Protein AF-A5Z2Z3-F1 (afdb_monomer)

Radius of gyration: 14.67 Å; Cα contacts (8 Å, |Δi|>4): 45; chains: 1; bounding box: 42×27×32 Å

Secondary structure (DSSP, 8-state):
--EEE-SSS-EEE--HHHH-S---------TTS-HIIIIIHHHHHHHTTT-------TTSHHHHHHHHHS-------

Foldseek 3Di:
DQWFDPDPPDIHGPPCVVVVDDPDDDDDDDPPPCSCPGHVVVRVVVQVVPHDDDDDDPPCVNVVVVCVVVDDPPPDD

pLDDT: mean 77.76, std 16.95, range [33.84, 94.38]

Organism: NCBI:txid411463

Structure (mmCIF, N/CA/C/O backbone):
data_AF-A5Z2Z3-F1
#
_entry.id   AF-A5Z2Z3-F1
#
loop_
_atom_site.group_PDB
_atom_site.id
_atom_site.type_symbol
_atom_site.label_atom_id
_atom_site.label_alt_id
_atom_site.label_comp_id
_atom_site.label_asym_id
_atom_site.label_entity_id
_atom_site.label_seq_id
_atom_site.pdbx_PDB_ins_code
_atom_site.Cartn_x
_atom_site.Cartn_y
_atom_site.Cartn_z
_atom_site.occupancy
_atom_site.B_iso_or_equiv
_atom_site.auth_seq_id
_atom_site.auth_comp_id
_atom_site.auth_asym_id
_atom_site.auth_atom_id
_atom_site.pdbx_PDB_model_num
ATOM 1 N N . SER A 1 1 ? -4.340 12.308 7.123 1.00 58.81 1 SER A N 1
ATOM 2 C CA . SER A 1 1 ? -5.600 11.626 7.500 1.00 58.81 1 SER A CA 1
ATOM 3 C C . SER A 1 1 ? -5.293 10.179 7.875 1.00 58.81 1 SER A C 1
ATOM 5 O O . SER A 1 1 ? -4.263 9.667 7.453 1.00 58.81 1 SER A O 1
ATOM 7 N N . LYS A 1 2 ? -6.129 9.524 8.693 1.00 75.12 2 LYS A N 1
ATOM 8 C CA . LYS A 1 2 ? -5.946 8.119 9.124 1.00 75.12 2 LYS A CA 1
ATOM 9 C C . LYS A 1 2 ? -6.552 7.112 8.128 1.00 75.12 2 LYS A C 1
ATOM 11 O O . LYS A 1 2 ? -7.101 6.102 8.539 1.00 75.12 2 LYS A O 1
ATOM 16 N N . ASN A 1 3 ? -6.522 7.408 6.825 1.00 89.94 3 ASN A N 1
ATOM 17 C CA . ASN A 1 3 ? -7.178 6.565 5.821 1.00 89.94 3 ASN A CA 1
ATOM 18 C C . ASN A 1 3 ? -6.190 6.137 4.736 1.00 89.94 3 ASN A C 1
ATOM 20 O O . ASN A 1 3 ? -5.561 6.993 4.125 1.00 89.94 3 ASN A O 1
ATOM 24 N N . ARG A 1 4 ? -6.101 4.848 4.428 1.00 89.56 4 ARG A N 1
ATOM 25 C CA . ARG A 1 4 ? -5.377 4.352 3.2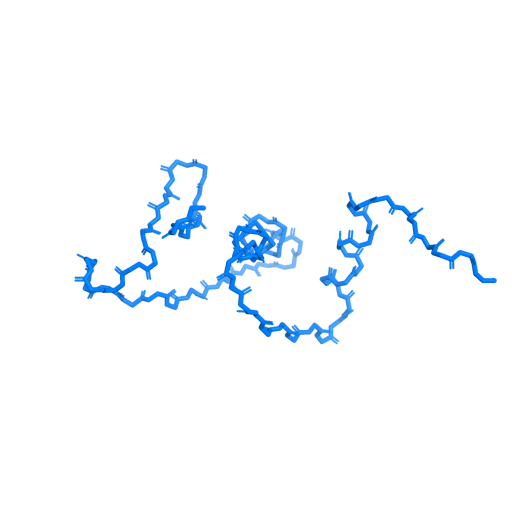57 1.00 89.56 4 ARG A CA 1
ATOM 26 C C . ARG A 1 4 ? -6.133 4.689 1.969 1.00 89.56 4 ARG A C 1
ATOM 28 O O . ARG A 1 4 ? -7.359 4.577 1.909 1.00 89.56 4 ARG A O 1
ATOM 35 N N . ILE A 1 5 ? -5.403 5.120 0.948 1.00 92.19 5 ILE A N 1
ATOM 36 C CA . ILE A 1 5 ? -5.914 5.446 -0.386 1.00 92.19 5 ILE A CA 1
ATOM 37 C C . ILE A 1 5 ? -5.885 4.170 -1.228 1.00 92.19 5 ILE A C 1
ATOM 39 O O . ILE A 1 5 ? -4.818 3.586 -1.423 1.00 92.19 5 ILE A O 1
ATOM 43 N N . LEU A 1 6 ? -7.049 3.751 -1.725 1.00 91.69 6 LEU A N 1
ATOM 44 C CA . LEU A 1 6 ? -7.197 2.574 -2.588 1.00 91.69 6 LEU A CA 1
ATOM 45 C C . LEU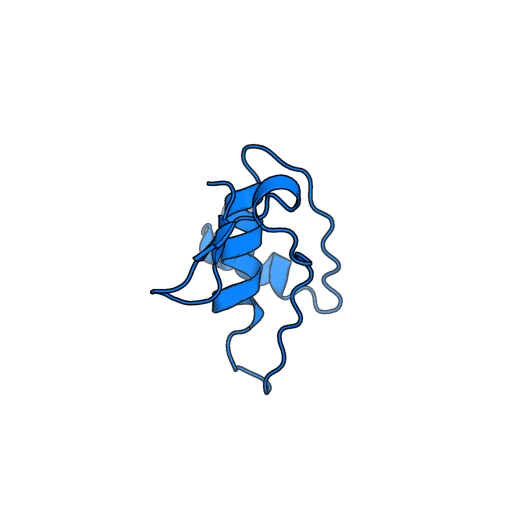 A 1 6 ? -7.458 2.976 -4.044 1.00 91.69 6 LEU A C 1
ATOM 47 O O . LEU A 1 6 ? -7.004 2.305 -4.965 1.00 91.69 6 LEU A O 1
ATOM 51 N N . SER A 1 7 ? -8.165 4.088 -4.250 1.00 91.62 7 SER A N 1
ATOM 52 C CA . SER A 1 7 ? -8.388 4.716 -5.553 1.00 91.62 7 SER A CA 1
ATOM 53 C C . SER A 1 7 ? -8.725 6.202 -5.375 1.00 91.62 7 SER A C 1
ATOM 55 O O . SER A 1 7 ? -8.795 6.703 -4.250 1.00 91.62 7 SER A O 1
ATOM 57 N N . ASN A 1 8 ? -8.985 6.915 -6.475 1.00 89.31 8 ASN A N 1
ATOM 58 C CA . ASN A 1 8 ? -9.417 8.319 -6.426 1.00 89.31 8 ASN A CA 1
ATOM 59 C C . ASN A 1 8 ? -10.680 8.518 -5.572 1.00 89.31 8 ASN A C 1
ATOM 61 O O . ASN A 1 8 ? -10.778 9.498 -4.828 1.00 89.31 8 ASN A O 1
ATOM 65 N N . ASN A 1 9 ? -11.588 7.540 -5.620 1.00 93.69 9 ASN A N 1
ATOM 66 C CA . ASN A 1 9 ? -12.910 7.614 -5.001 1.00 93.69 9 ASN A CA 1
ATOM 67 C C . ASN A 1 9 ? -13.026 6.746 -3.742 1.00 93.69 9 ASN A C 1
ATOM 69 O O . ASN A 1 9 ? -14.009 6.854 -3.017 1.00 93.69 9 ASN A O 1
ATOM 73 N N . VAL A 1 10 ? -12.036 5.890 -3.464 1.00 92.00 10 VAL A N 1
ATOM 74 C CA . VAL A 1 10 ? -12.086 4.938 -2.351 1.00 92.00 10 VAL A CA 1
ATOM 75 C C . VAL A 1 10 ? -10.917 5.158 -1.403 1.00 92.00 10 VAL A C 1
ATOM 77 O O . VAL A 1 10 ? -9.741 5.034 -1.761 1.00 92.00 10 VAL A O 1
ATOM 80 N N . ARG A 1 11 ? -11.264 5.445 -0.150 1.00 91.94 11 ARG A N 1
ATOM 81 C CA . ARG A 1 11 ? -10.349 5.550 0.986 1.00 91.94 11 ARG A CA 1
ATOM 82 C C . ARG A 1 11 ? -10.909 4.728 2.138 1.00 91.94 11 ARG A C 1
ATOM 84 O O . ARG A 1 11 ? -12.119 4.679 2.321 1.00 91.94 11 ARG A O 1
ATOM 91 N N . MET A 1 12 ? -10.036 4.106 2.916 1.00 91.81 12 MET A N 1
ATOM 92 C CA . MET A 1 12 ? -10.425 3.211 4.005 1.00 91.81 12 MET A CA 1
ATOM 93 C C . MET A 1 12 ? -9.678 3.572 5.280 1.00 91.81 12 MET A C 1
ATOM 95 O O . MET A 1 12 ? -8.488 3.851 5.210 1.00 91.81 12 MET A O 1
ATOM 99 N N . SER A 1 13 ? -10.346 3.591 6.431 1.00 90.69 13 SER A N 1
ATOM 100 C CA . SER A 1 13 ? -9.682 3.898 7.704 1.00 90.69 13 SER A CA 1
ATOM 101 C C . SER A 1 13 ? -8.597 2.868 8.029 1.00 90.69 13 SER A C 1
ATOM 103 O O . SER A 1 13 ? -8.766 1.682 7.764 1.00 90.69 13 SER A O 1
ATOM 105 N N . THR A 1 14 ? -7.482 3.331 8.593 1.00 88.56 14 THR A N 1
ATOM 106 C CA . THR A 1 14 ? -6.412 2.493 9.154 1.00 88.56 14 THR A CA 1
ATOM 107 C C . THR A 1 14 ? -6.659 2.167 10.627 1.00 88.56 14 THR A C 1
ATOM 109 O O . THR A 1 14 ? -5.818 1.546 11.268 1.00 88.56 14 THR A O 1
ATOM 112 N N . ASP A 1 15 ? -7.770 2.618 11.205 1.00 89.31 15 ASP A N 1
ATOM 113 C CA . ASP A 1 15 ? -8.149 2.279 12.572 1.00 89.31 15 ASP A CA 1
ATOM 114 C C . ASP A 1 15 ? -8.869 0.924 12.588 1.00 89.31 15 ASP A C 1
ATOM 116 O O . ASP A 1 15 ? -10.029 0.805 12.174 1.00 89.31 15 ASP A O 1
ATOM 120 N N . THR A 1 16 ? -8.161 -0.119 13.024 1.00 88.81 16 THR A N 1
ATOM 121 C CA . THR A 1 16 ? -8.711 -1.478 13.098 1.00 88.81 16 THR A CA 1
ATOM 122 C C . THR A 1 16 ? -9.748 -1.621 14.204 1.00 88.81 16 THR A C 1
ATOM 124 O O . THR A 1 16 ? -10.613 -2.480 14.087 1.00 88.81 16 THR A O 1
ATOM 127 N N . SER A 1 17 ? -9.711 -0.781 15.243 1.00 90.25 17 SER A N 1
ATOM 128 C CA . SER A 1 17 ? -10.704 -0.801 16.324 1.00 90.25 17 SER A CA 1
ATOM 129 C C . SER A 1 17 ? -12.068 -0.321 15.838 1.00 90.25 17 SER A C 1
ATOM 131 O O . SER A 1 17 ? -13.095 -0.794 16.308 1.00 90.25 17 SER A O 1
ATOM 133 N N . VAL A 1 18 ? -12.080 0.599 14.869 1.00 88.75 18 VAL A N 1
ATOM 134 C CA . VAL A 1 18 ? -13.312 1.094 14.240 1.00 88.75 18 VAL A CA 1
ATOM 135 C C . VAL A 1 18 ? -13.775 0.171 13.117 1.00 88.75 18 VAL A C 1
ATOM 137 O O . VAL A 1 18 ? -14.963 -0.092 12.978 1.00 88.75 18 VAL A O 1
ATOM 140 N N . THR A 1 19 ? -12.847 -0.290 12.277 1.00 90.19 19 THR A N 1
ATOM 141 C CA . THR A 1 19 ? -13.204 -1.033 11.058 1.00 90.19 19 THR A CA 1
ATOM 142 C C . THR A 1 19 ? -13.357 -2.532 11.272 1.00 90.19 19 THR A C 1
ATOM 144 O O . THR A 1 19 ? -14.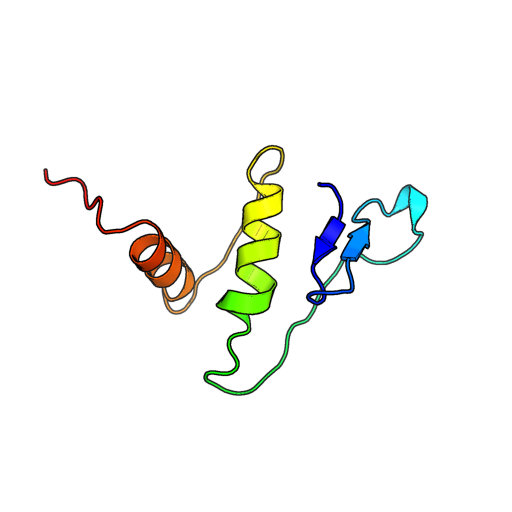069 -3.166 10.502 1.00 90.19 19 THR A O 1
ATOM 147 N N . GLY A 1 20 ? -12.669 -3.117 12.256 1.00 92.25 20 GLY A N 1
ATOM 148 C CA . GLY A 1 20 ? -12.574 -4.568 12.439 1.00 92.25 20 GLY A CA 1
ATOM 149 C C . GLY A 1 20 ? -11.825 -5.299 11.316 1.00 92.25 20 GLY A C 1
ATOM 150 O O . GLY A 1 20 ? -11.870 -6.524 11.249 1.00 92.25 20 GLY A O 1
ATOM 151 N N . LEU A 1 21 ? -11.156 -4.574 10.410 1.00 89.81 21 LEU A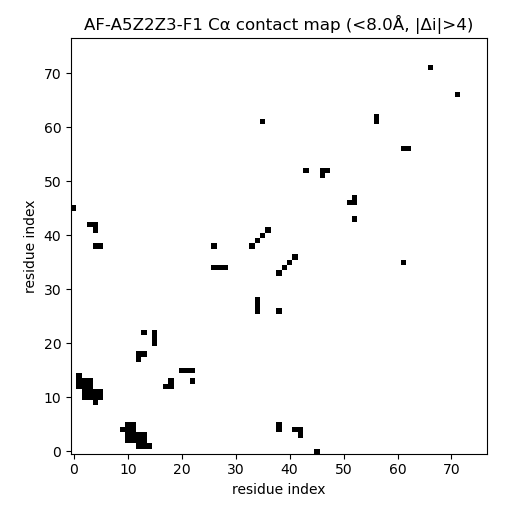 N 1
ATOM 152 C CA . LEU A 1 21 ? -10.574 -5.128 9.186 1.00 89.81 21 LEU A CA 1
ATOM 153 C C . LEU A 1 21 ? -9.044 -5.096 9.200 1.00 89.81 21 LEU A C 1
ATOM 155 O O . LEU A 1 21 ? -8.415 -4.254 9.838 1.00 89.81 21 LEU A O 1
ATOM 159 N N . ASN A 1 22 ? -8.436 -6.019 8.450 1.00 90.25 22 ASN A N 1
ATOM 160 C CA . ASN A 1 22 ? -6.987 -6.084 8.306 1.00 90.25 22 ASN A CA 1
ATOM 161 C C . ASN A 1 22 ? -6.472 -4.966 7.378 1.00 90.25 22 ASN A C 1
ATOM 163 O O . ASN A 1 22 ? -6.932 -4.788 6.244 1.00 90.25 22 ASN A O 1
ATOM 167 N N . ASN A 1 23 ? -5.470 -4.231 7.858 1.00 89.88 23 ASN A N 1
ATOM 168 C CA . ASN A 1 23 ? -4.895 -3.093 7.148 1.00 89.88 23 ASN A CA 1
ATOM 169 C C . ASN A 1 23 ? -3.823 -3.448 6.110 1.00 89.88 23 ASN A C 1
ATOM 171 O O . ASN A 1 23 ? -3.394 -2.558 5.368 1.00 89.88 23 ASN A O 1
ATOM 1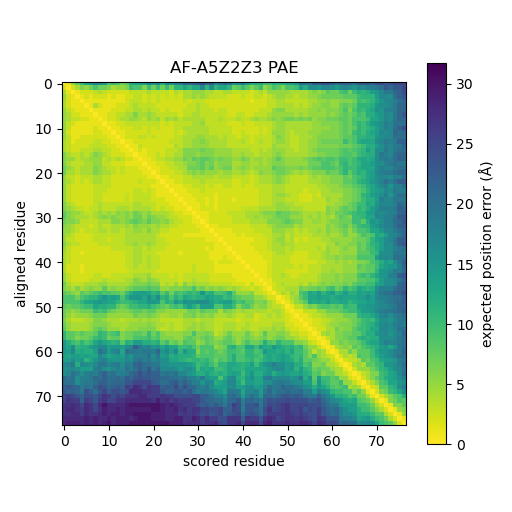75 N N . ASN A 1 24 ? -3.417 -4.711 6.012 1.00 90.81 24 ASN A N 1
ATOM 176 C CA . ASN A 1 24 ? -2.426 -5.167 5.048 1.00 90.81 24 ASN A CA 1
ATOM 177 C C . ASN A 1 24 ? -2.917 -4.918 3.617 1.00 90.81 24 ASN A C 1
ATOM 179 O O . ASN A 1 24 ? -4.093 -5.099 3.295 1.00 90.81 24 ASN A O 1
ATOM 183 N N . MET A 1 25 ? -1.995 -4.485 2.759 1.00 91.06 25 MET A N 1
ATOM 184 C CA . MET A 1 25 ? -2.266 -4.163 1.363 1.00 91.06 25 MET A CA 1
ATOM 185 C C . MET A 1 25 ? -1.236 -4.854 0.472 1.00 91.06 25 MET A C 1
ATOM 187 O O . MET A 1 25 ? -0.037 -4.623 0.614 1.00 91.06 25 MET A O 1
ATOM 191 N N . LEU A 1 26 ? -1.714 -5.671 -0.467 1.00 93.31 26 LEU A N 1
ATOM 192 C CA . LEU A 1 26 ? -0.903 -6.304 -1.503 1.00 93.31 26 LEU A CA 1
ATOM 193 C C . LEU A 1 26 ? -1.219 -5.658 -2.854 1.00 93.31 26 LEU A C 1
ATOM 195 O O . LEU A 1 26 ? -2.374 -5.610 -3.268 1.00 93.31 26 LEU A O 1
ATOM 199 N N . VAL A 1 27 ? -0.192 -5.155 -3.538 1.00 91.50 27 VAL A N 1
ATO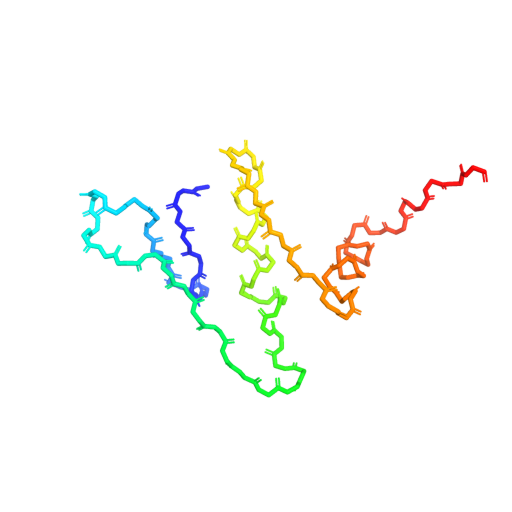M 200 C CA . VAL A 1 27 ? -0.331 -4.456 -4.824 1.00 91.50 27 VAL A CA 1
ATOM 201 C C . VAL A 1 27 ? 0.413 -5.238 -5.901 1.00 91.50 27 VAL A C 1
ATOM 203 O O . VAL A 1 27 ? 1.643 -5.286 -5.898 1.00 91.50 27 VAL A O 1
ATOM 206 N N . ILE A 1 28 ? -0.325 -5.828 -6.841 1.00 94.00 28 ILE A N 1
ATOM 207 C CA . ILE A 1 28 ? 0.214 -6.651 -7.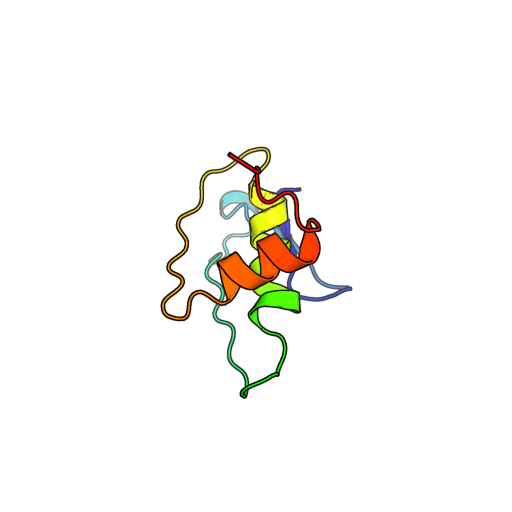934 1.00 94.00 28 ILE A CA 1
ATOM 208 C C . ILE A 1 28 ? -0.093 -5.983 -9.275 1.00 94.00 28 ILE A C 1
ATOM 210 O O . ILE A 1 28 ? -1.111 -5.319 -9.442 1.00 94.00 28 ILE A O 1
ATOM 214 N N . GLY A 1 29 ? 0.813 -6.133 -10.237 1.00 92.75 29 GLY A N 1
ATOM 215 C CA . GLY A 1 29 ? 0.645 -5.617 -11.592 1.00 92.75 29 GLY A CA 1
ATOM 216 C C . GLY A 1 29 ? 1.927 -5.751 -12.405 1.00 92.75 29 GLY A C 1
ATOM 217 O O . GLY A 1 29 ? 3.011 -5.899 -11.833 1.00 92.75 29 GLY A O 1
ATOM 218 N N . GLY A 1 30 ? 1.816 -5.651 -13.730 1.00 94.38 30 GLY A N 1
ATOM 219 C CA . GLY A 1 30 ? 2.948 -5.751 -14.657 1.00 94.38 30 GLY A CA 1
ATOM 220 C C . GLY A 1 30 ? 4.021 -4.668 -14.469 1.00 94.38 30 GLY A C 1
ATOM 221 O O . GLY A 1 30 ? 3.873 -3.722 -13.681 1.00 94.38 30 GLY A O 1
ATOM 222 N N . SER A 1 31 ? 5.137 -4.808 -15.188 1.00 89.94 31 SER A N 1
ATOM 223 C CA . SER A 1 31 ? 6.162 -3.757 -15.261 1.00 89.94 31 SER A CA 1
ATOM 224 C C . SER A 1 31 ? 5.551 -2.461 -15.810 1.00 89.94 31 SER A C 1
ATOM 226 O O . SER A 1 31 ? 4.684 -2.509 -16.674 1.00 89.94 31 SER A O 1
ATOM 228 N N . GLY A 1 32 ? 5.941 -1.302 -15.275 1.00 86.81 32 GLY A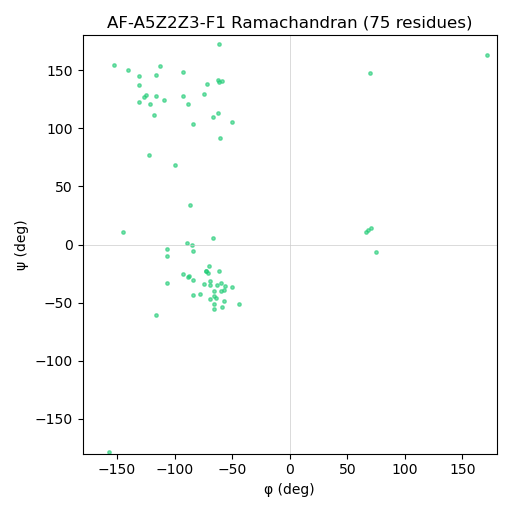 N 1
ATOM 229 C CA . GLY A 1 32 ? 5.406 -0.005 -15.720 1.00 86.81 32 GLY A CA 1
ATOM 230 C C . GLY A 1 32 ? 3.980 0.339 -15.260 1.00 86.81 32 GLY A C 1
ATOM 231 O O . GLY A 1 32 ? 3.579 1.485 -15.403 1.00 86.81 32 GLY A O 1
ATOM 232 N N . ALA A 1 33 ? 3.245 -0.569 -14.603 1.00 90.25 33 ALA A N 1
ATOM 233 C CA . ALA A 1 33 ? 1.861 -0.332 -14.149 1.00 90.25 33 ALA A CA 1
ATOM 234 C C . ALA A 1 33 ? 1.696 0.741 -13.042 1.00 90.25 33 ALA A C 1
ATOM 236 O O . ALA A 1 33 ? 0.626 0.889 -12.464 1.00 90.25 33 ALA A O 1
ATOM 237 N N . GLY A 1 34 ? 2.766 1.448 -12.665 1.00 88.69 34 GLY A N 1
ATOM 238 C CA . GLY A 1 34 ? 2.687 2.583 -11.743 1.00 88.69 34 GLY A CA 1
ATOM 239 C C . GLY A 1 34 ? 2.370 2.247 -10.280 1.00 88.69 34 GLY A C 1
ATOM 240 O O . GLY A 1 34 ? 2.090 3.160 -9.513 1.00 88.69 34 GLY A O 1
ATOM 241 N N . LYS A 1 35 ? 2.470 0.979 -9.853 1.00 90.69 35 LYS A N 1
ATOM 242 C CA . LYS A 1 35 ? 2.199 0.514 -8.471 1.00 90.69 35 LYS A CA 1
ATOM 243 C C . LYS A 1 35 ? 2.797 1.424 -7.388 1.00 90.69 35 LYS A C 1
ATOM 245 O O . LYS A 1 35 ? 2.101 1.873 -6.479 1.00 90.69 35 LYS A O 1
ATOM 250 N N . THR A 1 36 ? 4.092 1.730 -7.511 1.00 87.25 36 THR A N 1
ATOM 251 C CA . THR A 1 36 ? 4.804 2.583 -6.552 1.00 87.25 36 THR A CA 1
ATOM 252 C C . THR A 1 36 ? 4.288 4.017 -6.573 1.00 87.25 36 THR A C 1
ATOM 254 O O . THR A 1 36 ? 4.153 4.627 -5.520 1.00 87.25 36 THR A O 1
ATOM 257 N N . PHE A 1 37 ? 3.987 4.556 -7.754 1.00 87.06 37 PHE A N 1
ATOM 258 C CA . PHE A 1 37 ? 3.609 5.956 -7.927 1.00 87.06 37 PHE A CA 1
ATOM 259 C C . PHE A 1 37 ? 2.156 6.225 -7.522 1.00 87.06 37 PHE A C 1
ATOM 261 O O . PHE A 1 37 ? 1.893 7.209 -6.839 1.00 87.06 37 PHE A O 1
ATOM 268 N N . TYR A 1 38 ? 1.232 5.340 -7.900 1.00 88.88 38 TYR A N 1
ATOM 269 C CA . TYR A 1 38 ? -0.203 5.528 -7.684 1.00 88.88 38 TYR A CA 1
ATOM 270 C C . TYR A 1 38 ? -0.705 5.004 -6.340 1.00 88.88 38 TYR A C 1
ATOM 272 O O . TYR A 1 38 ? -1.683 5.534 -5.826 1.00 88.88 38 TYR A O 1
ATOM 280 N N . ILE A 1 39 ? -0.057 3.986 -5.761 1.00 90.81 39 ILE A N 1
ATOM 281 C CA . ILE A 1 39 ? -0.526 3.366 -4.513 1.00 90.8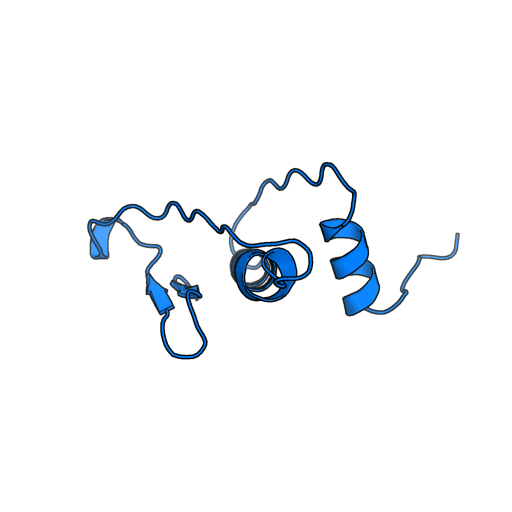1 39 ILE A CA 1
ATOM 282 C C . ILE A 1 39 ? 0.475 3.553 -3.375 1.00 90.81 39 ILE A C 1
ATOM 284 O O . ILE A 1 39 ? 0.139 4.160 -2.361 1.00 90.81 39 ILE A O 1
ATOM 288 N N . VAL A 1 40 ? 1.706 3.052 -3.517 1.00 88.00 40 VAL A N 1
ATOM 289 C CA . VAL A 1 40 ? 2.653 2.979 -2.385 1.00 88.00 40 VAL A CA 1
ATOM 290 C C . VAL A 1 40 ? 3.068 4.374 -1.907 1.00 88.00 40 VAL A C 1
ATOM 292 O O . VAL A 1 40 ? 2.944 4.694 -0.727 1.00 88.00 40 VAL A O 1
ATOM 295 N N . LYS A 1 41 ? 3.518 5.232 -2.826 1.00 85.75 41 LYS A N 1
ATOM 296 C CA . LYS A 1 41 ? 4.008 6.581 -2.529 1.00 85.75 41 LYS A CA 1
ATOM 297 C C . LYS A 1 41 ? 2.962 7.473 -1.841 1.00 85.75 41 LYS A C 1
ATOM 299 O O . LYS A 1 41 ? 3.287 7.989 -0.774 1.00 85.75 41 LYS A O 1
ATOM 304 N N . PRO A 1 42 ? 1.734 7.661 -2.365 1.00 88.06 42 PRO A N 1
ATOM 305 C CA . PRO A 1 42 ? 0.754 8.527 -1.711 1.00 88.06 42 PRO A CA 1
ATOM 306 C C . PRO A 1 42 ? 0.344 8.017 -0.323 1.00 88.06 42 PRO A C 1
ATOM 308 O O . PRO A 1 42 ? 0.177 8.826 0.587 1.00 88.06 42 PRO A O 1
ATOM 311 N N . ASN A 1 43 ? 0.259 6.696 -0.120 1.00 88.50 43 ASN A N 1
ATOM 312 C CA . ASN A 1 43 ? -0.036 6.127 1.198 1.00 88.50 43 ASN A CA 1
ATOM 313 C C . ASN A 1 43 ? 1.092 6.391 2.212 1.00 88.50 43 ASN A C 1
ATOM 315 O O . ASN A 1 43 ? 0.809 6.840 3.320 1.00 88.50 43 ASN A O 1
ATOM 319 N N . ILE A 1 44 ? 2.362 6.205 1.829 1.00 84.25 44 ILE A N 1
ATOM 320 C CA . ILE A 1 44 ? 3.510 6.514 2.703 1.00 84.25 44 ILE A CA 1
ATOM 321 C C . ILE A 1 44 ? 3.586 8.017 3.004 1.00 84.25 44 ILE A C 1
ATOM 323 O O . ILE A 1 44 ? 3.740 8.405 4.161 1.00 84.25 44 ILE A O 1
ATOM 327 N N . MET A 1 45 ? 3.439 8.879 1.991 1.00 84.50 45 MET A N 1
ATOM 328 C CA . MET A 1 45 ? 3.508 10.338 2.166 1.00 84.50 45 MET A CA 1
ATOM 329 C C . MET A 1 45 ? 2.450 10.857 3.145 1.00 84.50 45 MET A C 1
ATOM 331 O O . MET A 1 45 ? 2.707 11.798 3.891 1.00 84.50 45 MET A O 1
ATOM 335 N N . GLN A 1 46 ? 1.279 10.222 3.188 1.00 81.56 46 GLN A N 1
ATOM 336 C CA . GLN A 1 46 ? 0.223 10.574 4.130 1.00 81.56 46 GLN A CA 1
ATOM 337 C C . GLN A 1 46 ? 0.533 10.155 5.583 1.00 81.56 46 GLN A C 1
ATOM 339 O O . GLN A 1 46 ? -0.035 10.737 6.509 1.00 81.56 46 GLN A O 1
ATOM 344 N N . MET A 1 47 ? 1.415 9.166 5.791 1.00 76.12 47 MET A N 1
ATOM 345 C CA . MET A 1 47 ? 1.828 8.670 7.113 1.00 76.12 47 MET A CA 1
ATOM 346 C C . MET A 1 47 ? 2.953 9.505 7.745 1.00 76.12 47 MET A C 1
ATOM 348 O O . MET A 1 47 ? 2.979 9.649 8.966 1.00 76.12 47 MET A O 1
ATOM 352 N N . LEU A 1 48 ? 3.833 10.100 6.931 1.00 65.88 48 LEU A N 1
ATOM 353 C CA . LEU A 1 48 ? 5.022 10.849 7.372 1.00 65.88 48 LEU A CA 1
ATOM 354 C C . LEU A 1 48 ? 4.796 11.924 8.458 1.00 65.88 48 LEU A C 1
ATOM 356 O O . LEU A 1 48 ? 5.660 12.050 9.321 1.00 65.88 48 LEU A O 1
ATOM 360 N N . PRO A 1 49 ? 3.682 12.686 8.497 1.00 67.88 49 PRO A N 1
ATOM 361 C CA . PRO A 1 49 ? 3.512 13.729 9.513 1.00 67.88 49 PRO A CA 1
ATOM 362 C C . PRO A 1 49 ? 3.291 13.210 10.942 1.00 67.88 49 PRO A C 1
ATOM 364 O O . PRO A 1 49 ? 3.385 13.992 11.883 1.00 67.88 49 PRO A O 1
ATOM 367 N N . LYS A 1 50 ? 2.902 11.937 11.121 1.00 68.94 50 LYS A N 1
ATOM 368 C CA . LYS A 1 50 ? 2.481 11.381 12.426 1.00 68.94 50 LYS A CA 1
ATOM 369 C C . LYS A 1 50 ? 2.884 9.916 12.650 1.00 68.94 50 LYS A C 1
ATOM 371 O O . LYS A 1 50 ? 2.388 9.298 13.587 1.00 68.94 50 LYS A O 1
ATOM 376 N N . GLY A 1 51 ? 3.730 9.339 11.797 1.00 68.62 51 GLY A N 1
ATOM 377 C CA . GLY A 1 51 ? 4.063 7.918 11.851 1.00 68.62 51 GLY A CA 1
ATOM 378 C C . GLY A 1 51 ? 5.445 7.594 11.299 1.00 68.62 51 GLY A C 1
ATOM 379 O O . GLY A 1 51 ? 5.987 8.306 10.456 1.00 68.62 51 GLY A O 1
ATOM 380 N N . SER A 1 52 ? 6.004 6.487 11.779 1.00 77.56 52 SER A N 1
ATOM 381 C CA . SER A 1 52 ? 7.247 5.904 11.276 1.00 77.56 52 SER A CA 1
ATOM 382 C C . SER A 1 52 ? 6.939 4.859 10.203 1.00 77.56 52 SER A C 1
ATOM 384 O O . SER A 1 52 ? 5.912 4.183 10.262 1.00 77.56 52 SER A O 1
ATOM 386 N N . PHE A 1 53 ? 7.829 4.704 9.223 1.00 81.06 53 PHE A N 1
ATOM 387 C CA . PHE A 1 53 ? 7.712 3.668 8.199 1.00 81.06 53 PHE A CA 1
ATOM 388 C C . PHE A 1 53 ? 9.084 3.073 7.887 1.00 81.06 53 PHE A C 1
ATOM 390 O O . PHE A 1 53 ? 10.108 3.750 7.981 1.00 81.06 53 PHE A O 1
ATOM 397 N N . ILE A 1 54 ? 9.085 1.803 7.493 1.00 83.94 54 ILE A N 1
ATOM 398 C CA . ILE A 1 54 ? 10.263 1.099 6.995 1.00 83.94 54 ILE A CA 1
ATOM 399 C C . ILE A 1 54 ? 9.970 0.736 5.545 1.00 83.94 54 ILE A C 1
ATOM 401 O O . ILE A 1 54 ? 8.931 0.152 5.244 1.00 83.94 54 ILE A O 1
ATOM 405 N N . ALA A 1 55 ? 10.879 1.099 4.645 1.00 81.56 55 ALA A N 1
ATOM 406 C CA . ALA A 1 55 ? 10.782 0.757 3.236 1.00 81.56 55 ALA A CA 1
ATOM 407 C C . ALA A 1 55 ? 12.065 0.064 2.787 1.00 81.56 55 ALA A C 1
ATOM 409 O O . ALA A 1 55 ? 13.163 0.598 2.943 1.00 81.56 55 ALA A O 1
ATOM 410 N N . THR A 1 56 ? 11.913 -1.110 2.189 1.00 82.19 56 THR A N 1
ATOM 411 C CA . THR A 1 56 ? 12.981 -1.772 1.449 1.00 82.19 56 THR A CA 1
ATOM 412 C C . THR A 1 56 ? 12.856 -1.368 -0.018 1.00 82.19 56 THR A C 1
ATOM 414 O O . THR A 1 56 ? 11.785 -1.455 -0.616 1.00 82.19 56 THR A O 1
ATOM 417 N N . ASP A 1 57 ? 13.946 -0.881 -0.610 1.00 81.12 57 ASP A N 1
ATOM 418 C CA . ASP A 1 57 ? 13.990 -0.462 -2.018 1.00 81.12 57 ASP A CA 1
ATOM 419 C C . ASP A 1 57 ? 15.073 -1.255 -2.764 1.00 81.12 57 ASP A C 1
ATOM 421 O O . ASP A 1 57 ? 16.158 -0.725 -3.015 1.00 81.12 57 ASP A O 1
ATOM 425 N N . PRO A 1 58 ? 14.812 -2.531 -3.117 1.00 73.56 58 PRO A N 1
ATOM 426 C CA . PRO A 1 58 ? 15.827 -3.430 -3.673 1.00 73.56 58 PRO A CA 1
ATOM 427 C C . PRO A 1 58 ? 16.432 -2.946 -4.998 1.00 73.56 58 PRO A C 1
ATOM 429 O O . PRO A 1 58 ? 17.530 -3.353 -5.358 1.00 73.56 58 PRO A O 1
ATOM 432 N N . LYS A 1 59 ? 15.714 -2.085 -5.737 1.00 72.44 59 LYS A N 1
ATOM 433 C CA . LYS A 1 59 ? 16.151 -1.508 -7.021 1.00 72.44 59 LYS A CA 1
ATOM 434 C C . LYS A 1 59 ? 16.563 -0.030 -6.939 1.00 72.44 59 LYS A C 1
ATOM 436 O O . LYS A 1 59 ? 16.959 0.534 -7.957 1.00 72.44 59 LYS A O 1
ATOM 441 N N . GLY A 1 60 ? 16.429 0.631 -5.788 1.00 65.00 60 GLY A N 1
ATOM 442 C CA . GLY A 1 60 ? 16.656 2.081 -5.657 1.00 65.00 60 GLY A CA 1
ATOM 443 C C . GLY A 1 60 ? 15.615 2.962 -6.377 1.00 65.00 60 GLY A C 1
ATOM 444 O O . GLY A 1 60 ? 15.832 4.161 -6.581 1.00 65.00 60 GLY A O 1
ATOM 445 N N . GLY A 1 61 ? 14.499 2.380 -6.824 1.00 66.56 61 GLY A N 1
ATOM 446 C CA . GLY A 1 61 ? 13.483 3.062 -7.625 1.00 66.56 61 GLY A CA 1
ATOM 447 C C . GLY A 1 61 ? 12.620 4.018 -6.805 1.00 66.56 61 GLY A C 1
ATOM 448 O O . GLY A 1 61 ? 12.242 5.081 -7.300 1.00 66.56 61 GLY A O 1
ATOM 449 N N . ALA A 1 62 ? 12.348 3.685 -5.542 1.00 63.62 62 ALA A N 1
ATOM 450 C CA . ALA A 1 62 ? 11.588 4.543 -4.642 1.00 63.62 62 ALA A CA 1
ATOM 451 C C . ALA A 1 62 ? 12.399 5.794 -4.274 1.00 63.62 62 ALA A C 1
ATOM 453 O O . ALA A 1 62 ? 11.890 6.903 -4.456 1.00 63.62 62 ALA A O 1
ATOM 454 N N . LYS A 1 63 ? 13.679 5.644 -3.894 1.00 61.50 63 LYS A N 1
ATOM 455 C CA . LYS A 1 63 ? 14.592 6.779 -3.657 1.00 61.50 63 LYS A CA 1
ATOM 456 C C . LYS A 1 63 ? 14.704 7.672 -4.891 1.00 61.50 63 LYS A C 1
ATOM 458 O O . LYS A 1 63 ? 14.496 8.878 -4.792 1.00 61.50 63 LYS A O 1
ATOM 463 N N . ARG A 1 64 ? 14.933 7.087 -6.073 1.00 60.03 64 ARG A N 1
ATOM 464 C CA . ARG A 1 64 ? 15.007 7.839 -7.337 1.00 60.03 64 ARG A CA 1
ATOM 465 C C . ARG A 1 64 ? 13.709 8.588 -7.638 1.00 60.03 64 ARG A C 1
ATOM 467 O O . ARG A 1 64 ? 13.760 9.723 -8.096 1.00 60.03 64 ARG A O 1
ATOM 474 N N . SER A 1 65 ? 12.551 7.983 -7.369 1.00 61.53 65 SER A N 1
ATOM 475 C CA . SER A 1 65 ? 11.250 8.622 -7.604 1.00 61.53 65 SER A CA 1
ATOM 476 C C . SER A 1 65 ? 10.970 9.789 -6.653 1.00 61.53 65 SER A C 1
ATOM 478 O O . SER A 1 65 ? 10.367 10.773 -7.076 1.00 61.53 65 SER A O 1
ATOM 480 N N . ILE A 1 66 ? 11.422 9.708 -5.396 1.00 59.41 66 ILE A N 1
ATOM 481 C CA . ILE A 1 66 ? 11.349 10.801 -4.418 1.00 59.41 66 ILE A CA 1
ATOM 482 C C . ILE A 1 66 ? 12.240 11.948 -4.899 1.00 59.41 66 ILE A C 1
ATOM 484 O O . ILE A 1 66 ? 11.727 13.032 -5.159 1.00 59.41 66 ILE A O 1
ATOM 488 N N . VAL A 1 67 ? 13.526 11.684 -5.151 1.00 50.59 67 VAL A N 1
ATOM 489 C CA . VAL A 1 67 ? 14.501 12.688 -5.621 1.00 50.59 67 VAL A CA 1
ATOM 490 C C . VAL A 1 67 ? 14.054 13.356 -6.929 1.00 50.59 67 VAL A C 1
ATOM 492 O O . VAL A 1 67 ? 14.160 14.566 -7.075 1.00 50.59 67 VAL A O 1
ATOM 495 N N . LYS A 1 68 ? 13.466 12.598 -7.863 1.00 48.19 68 LYS A N 1
ATOM 496 C CA . LYS A 1 68 ? 12.956 13.146 -9.131 1.00 48.19 68 LYS A CA 1
ATOM 497 C C . LYS A 1 68 ? 11.677 13.983 -8.967 1.00 48.19 68 LYS A C 1
ATOM 499 O O . LYS A 1 68 ? 11.390 14.804 -9.827 1.00 48.19 68 LYS A O 1
ATOM 504 N N . SER A 1 69 ? 10.906 13.777 -7.894 1.00 47.12 69 SER A N 1
ATOM 505 C CA . SER A 1 69 ? 9.650 14.508 -7.645 1.00 47.12 69 SER A CA 1
ATOM 506 C C . SER A 1 69 ? 9.822 15.755 -6.778 1.00 47.12 69 SER A C 1
ATOM 508 O O . SER A 1 69 ? 8.998 16.653 -6.878 1.00 47.12 69 SER A O 1
ATOM 510 N N . TYR A 1 70 ? 10.856 15.812 -5.933 1.00 47.53 70 TYR A N 1
ATOM 511 C CA . TYR A 1 70 ? 11.164 16.999 -5.122 1.00 47.53 70 TYR A CA 1
ATOM 512 C C . TYR A 1 70 ? 12.010 18.041 -5.869 1.00 47.53 70 TYR A C 1
ATOM 514 O O . TYR A 1 70 ? 12.295 19.100 -5.320 1.00 47.53 70 TYR A O 1
ATOM 522 N N . GLY A 1 71 ? 12.380 17.769 -7.126 1.00 38.72 71 GLY A N 1
ATOM 523 C CA . GLY A 1 71 ? 13.402 18.544 -7.816 1.00 38.72 71 GLY A CA 1
ATOM 524 C C . GLY A 1 71 ? 14.772 18.273 -7.195 1.00 38.72 71 GLY A C 1
ATOM 525 O O . GLY A 1 71 ? 14.908 17.979 -6.009 1.00 38.72 71 GLY A O 1
ATOM 526 N N . THR A 1 72 ? 15.810 18.313 -8.016 1.00 44.41 72 THR A N 1
ATOM 527 C CA . THR A 1 72 ? 17.192 18.194 -7.562 1.00 44.41 72 THR A CA 1
ATOM 528 C C . THR A 1 72 ? 17.523 19.334 -6.591 1.00 44.41 72 THR A C 1
ATOM 530 O O . THR A 1 72 ? 17.983 20.386 -7.009 1.00 44.41 72 THR A O 1
ATOM 533 N N . ILE A 1 73 ? 17.338 19.119 -5.289 1.00 49.09 73 ILE A N 1
ATOM 534 C CA . ILE A 1 73 ? 18.229 19.675 -4.269 1.00 49.09 73 ILE A CA 1
ATOM 535 C C . ILE A 1 73 ? 19.169 18.529 -3.902 1.00 49.09 73 ILE A C 1
ATOM 537 O O . ILE A 1 73 ? 19.080 17.910 -2.846 1.00 49.09 73 ILE A O 1
ATOM 541 N N . ALA A 1 74 ? 20.028 18.171 -4.858 1.00 47.06 74 ALA A N 1
ATOM 542 C CA . ALA A 1 74 ? 21.301 17.589 -4.493 1.00 47.06 74 ALA A CA 1
ATOM 543 C C . ALA A 1 74 ? 22.046 18.722 -3.787 1.00 47.06 74 ALA A C 1
ATOM 545 O O . ALA A 1 74 ? 22.357 19.740 -4.402 1.00 47.06 74 ALA A O 1
ATOM 546 N N . THR A 1 75 ? 22.226 18.588 -2.479 1.00 40.31 75 THR A N 1
ATOM 547 C CA . THR A 1 75 ? 23.215 19.352 -1.727 1.00 40.31 75 THR A CA 1
ATOM 548 C C . THR A 1 75 ? 24.544 19.219 -2.458 1.00 40.31 75 THR A C 1
ATOM 550 O O . THR A 1 75 ? 25.149 18.147 -2.444 1.00 40.31 75 THR A O 1
ATOM 553 N N . ASN A 1 76 ? 24.946 20.293 -3.138 1.00 33.84 76 ASN A N 1
ATOM 554 C CA . ASN A 1 76 ? 26.338 20.518 -3.482 1.00 33.84 76 ASN A CA 1
ATOM 555 C C . ASN A 1 76 ? 27.083 20.632 -2.153 1.00 33.84 76 ASN A C 1
ATOM 557 O O . ASN A 1 76 ? 26.815 21.554 -1.381 1.00 33.84 76 ASN A O 1
ATOM 561 N N . ASN A 1 77 ? 27.946 19.661 -1.888 1.00 36.91 77 ASN A N 1
ATOM 562 C CA . ASN A 1 77 ? 29.147 19.900 -1.106 1.00 36.91 77 ASN A CA 1
ATOM 563 C C . ASN A 1 77 ? 30.271 20.127 -2.111 1.00 36.91 77 ASN A C 1
ATOM 565 O O . ASN A 1 77 ? 30.340 19.311 -3.061 1.00 36.91 77 ASN A O 1
#

InterPro domains:
  IPR027417 P-loop containing nucleoside triphosphate hydrolase [SSF52540] (13-60)

Mean predicted aligned error: 8.66 Å

Solvent-accessible surface area (backbone atoms only — not comparable to full-atom values): 5271 Å² total; per-residue (Å²): 113,70,51,46,61,79,51,100,88,41,69,42,72,64,49,44,89,80,66,76,52,84,79,82,81,87,89,85,76,65,88,88,66,44,58,57,69,75,39,52,46,58,44,53,63,52,38,58,90,83,49,88,86,88,82,87,56,96,80,48,57,62,61,52,52,50,48,68,70,73,48,87,76,72,79,81,126

Sequence (77 aa):
SKNRILSNNVRMSTDTSVTGLNNNMLVIGGSGAGKTFYIVKPNIMQMLPKGSFIATDPKGGAKRSIVKSYGTIATNN